Protein AF-A0A2N6NST8-F1 (afdb_monomer_lite)

Secondary structure (DSSP, 8-state):
-TTTT---HHHHHHHHHHHHHHHHGGG--HHHHHHHHHHHHHHHHHHHHTTS----------HHHHHHHHHHHHS--HHHHHHHH-SBTTB--TTHHHHHHHHHHHHH-----------S---

Radius of gyration: 25.87 Å; chains: 1; bounding box: 76×45×58 Å

Structure (mmCIF, N/CA/C/O backbone):
data_AF-A0A2N6NST8-F1
#
_entry.id   AF-A0A2N6NST8-F1
#
loop_
_atom_site.group_PDB
_atom_site.id
_atom_site.type_symbol
_atom_site.label_atom_id
_atom_site.label_alt_id
_atom_site.label_comp_id
_atom_site.label_asym_id
_atom_site.label_entity_id
_atom_site.label_seq_id
_atom_site.pdbx_PDB_ins_code
_atom_site.Cartn_x
_atom_site.Cartn_y
_atom_site.Cartn_z
_atom_site.oc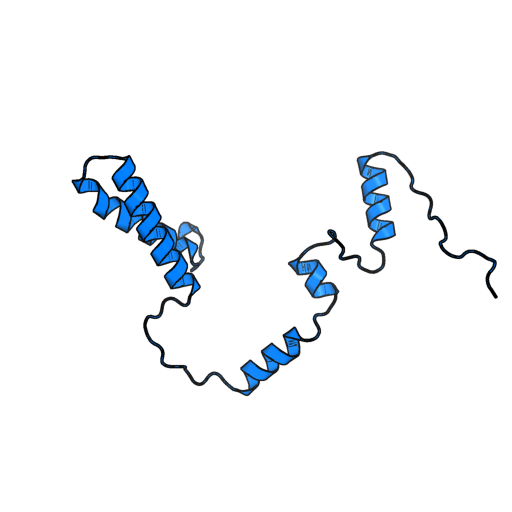cupancy
_atom_site.B_iso_or_equiv
_atom_site.auth_seq_id
_atom_site.auth_comp_id
_atom_site.auth_asym_id
_atom_site.auth_atom_id
_atom_site.pdbx_PDB_model_num
ATOM 1 N N . MET A 1 1 ? 3.126 -16.577 -2.761 1.00 69.44 1 MET A N 1
ATOM 2 C CA . MET A 1 1 ? 4.037 -17.033 -1.678 1.00 69.44 1 MET A CA 1
ATOM 3 C C . MET A 1 1 ? 3.450 -18.276 -1.032 1.00 69.44 1 MET A C 1
ATOM 5 O O . MET A 1 1 ? 2.333 -18.192 -0.542 1.00 69.44 1 MET A O 1
ATOM 9 N N . ASN A 1 2 ? 4.182 -19.394 -1.011 1.00 81.88 2 ASN A N 1
ATOM 10 C CA . ASN A 1 2 ? 3.624 -20.693 -0.600 1.00 81.88 2 ASN A CA 1
ATOM 11 C C . ASN A 1 2 ? 3.152 -20.722 0.862 1.00 81.88 2 ASN A C 1
ATOM 13 O O . ASN A 1 2 ? 2.154 -21.357 1.148 1.00 81.88 2 ASN A O 1
ATOM 17 N N . LEU A 1 3 ? 3.788 -19.969 1.771 1.00 85.69 3 LEU A N 1
ATOM 18 C CA . LEU A 1 3 ? 3.350 -19.900 3.175 1.00 85.69 3 LEU A CA 1
ATOM 19 C C . LEU A 1 3 ? 2.040 -19.128 3.391 1.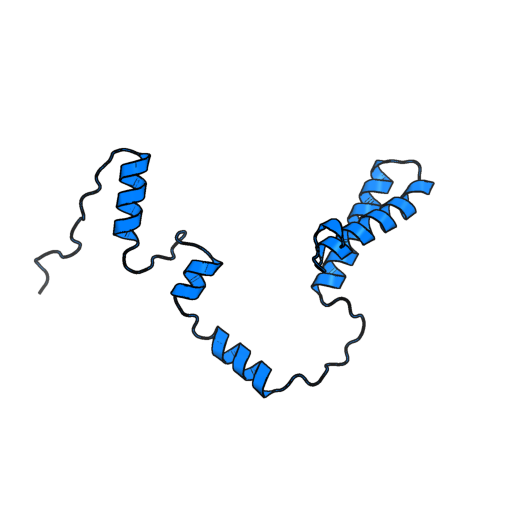00 85.69 3 LEU A C 1
ATOM 21 O O . LEU A 1 3 ? 1.381 -19.312 4.406 1.00 85.69 3 LEU A O 1
ATOM 25 N N . ARG A 1 4 ? 1.699 -18.210 2.483 1.00 86.31 4 ARG A N 1
ATOM 26 C CA . ARG A 1 4 ? 0.477 -17.395 2.574 1.00 86.31 4 ARG A CA 1
ATOM 27 C C . ARG A 1 4 ? -0.615 -17.863 1.624 1.00 86.31 4 ARG A C 1
ATOM 29 O O . ARG A 1 4 ? -1.691 -17.284 1.664 1.00 86.31 4 ARG A O 1
ATOM 36 N N . GLU A 1 5 ? -0.291 -18.795 0.725 1.00 85.31 5 GLU A N 1
ATOM 37 C CA . GLU A 1 5 ? -1.145 -19.247 -0.383 1.00 85.31 5 GLU A CA 1
ATOM 38 C C . GLU A 1 5 ? -1.765 -18.094 -1.198 1.00 85.31 5 GLU A C 1
ATOM 40 O O . GLU A 1 5 ? -2.802 -18.232 -1.835 1.00 85.31 5 GLU A O 1
ATOM 45 N N . LYS A 1 6 ? -1.107 -16.927 -1.191 1.00 85.81 6 LYS A N 1
ATOM 46 C CA . LYS A 1 6 ? -1.547 -15.704 -1.870 1.00 85.81 6 LYS A CA 1
ATOM 47 C C . LYS A 1 6 ? -0.432 -15.147 -2.744 1.00 85.81 6 LYS A C 1
ATOM 49 O O . LYS A 1 6 ? 0.741 -15.144 -2.334 1.00 85.81 6 LYS A O 1
ATOM 54 N N . ASP A 1 7 ? -0.790 -14.681 -3.937 1.00 82.69 7 ASP A N 1
ATOM 55 C CA . ASP A 1 7 ? 0.095 -13.907 -4.815 1.00 82.69 7 ASP A CA 1
ATOM 56 C C . ASP A 1 7 ? -0.211 -12.410 -4.683 1.00 82.69 7 ASP A C 1
ATOM 58 O O . ASP A 1 7 ? -0.871 -11.805 -5.521 1.00 82.69 7 ASP A O 1
ATOM 62 N N . ASP A 1 8 ? 0.263 -11.826 -3.581 1.00 86.19 8 ASP A N 1
ATOM 63 C CA . ASP A 1 8 ? 0.043 -10.417 -3.251 1.00 86.19 8 ASP A CA 1
ATOM 64 C C . ASP A 1 8 ? 1.320 -9.586 -3.447 1.00 86.19 8 ASP A C 1
ATOM 66 O O . ASP A 1 8 ? 2.440 -10.106 -3.432 1.00 86.19 8 ASP A O 1
ATOM 70 N N . ALA A 1 9 ? 1.175 -8.258 -3.469 1.00 89.12 9 ALA A N 1
ATOM 71 C CA . ALA A 1 9 ? 2.296 -7.312 -3.429 1.00 89.12 9 ALA A CA 1
ATOM 72 C C . ALA A 1 9 ? 3.273 -7.571 -2.262 1.00 89.12 9 ALA A C 1
ATOM 74 O O . ALA A 1 9 ? 4.474 -7.350 -2.391 1.00 89.12 9 ALA A O 1
ATOM 75 N N . PHE A 1 10 ? 2.791 -8.119 -1.143 1.00 89.50 10 PHE A N 1
ATOM 76 C CA . PHE A 1 10 ? 3.640 -8.527 -0.020 1.00 89.50 10 PHE A CA 1
ATOM 77 C C . PHE A 1 10 ? 4.607 -9.664 -0.360 1.00 89.50 10 PHE A C 1
ATOM 79 O O . PHE A 1 10 ? 5.721 -9.684 0.155 1.00 89.50 10 PHE A O 1
ATOM 86 N N . ALA A 1 11 ? 4.203 -10.610 -1.211 1.00 90.31 11 ALA A N 1
ATOM 87 C CA . ALA A 1 11 ? 5.088 -11.683 -1.650 1.00 90.31 11 ALA A CA 1
ATOM 88 C C . ALA A 1 11 ? 6.254 -11.112 -2.470 1.00 90.31 11 ALA A C 1
ATOM 90 O O . ALA A 1 11 ? 7.409 -11.462 -2.228 1.00 90.31 11 ALA A O 1
ATOM 91 N N . ALA A 1 12 ? 5.949 -10.178 -3.377 1.00 90.19 12 ALA A N 1
ATOM 92 C CA . ALA A 1 12 ? 6.950 -9.459 -4.159 1.00 90.19 12 ALA A CA 1
ATOM 93 C C . ALA A 1 12 ? 7.851 -8.584 -3.274 1.00 90.19 12 ALA A C 1
ATOM 95 O O . ALA A 1 12 ? 9.066 -8.585 -3.454 1.00 90.19 12 ALA A O 1
ATOM 96 N N . ALA A 1 13 ? 7.286 -7.906 -2.272 1.00 93.62 13 ALA A N 1
ATOM 97 C CA . ALA A 1 13 ? 8.052 -7.083 -1.342 1.00 93.62 13 ALA A CA 1
ATOM 98 C C . ALA A 1 13 ? 9.039 -7.906 -0.503 1.00 93.62 13 ALA A C 1
ATOM 100 O O . ALA A 1 13 ? 10.192 -7.513 -0.348 1.00 93.62 13 ALA A O 1
ATOM 101 N N . LEU A 1 14 ? 8.619 -9.071 0.002 1.00 92.44 14 LEU A N 1
A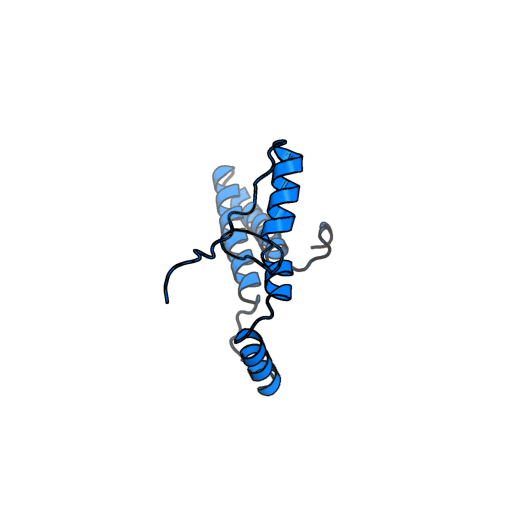TOM 102 C CA . LEU A 1 14 ? 9.493 -9.971 0.759 1.00 92.44 14 LEU A CA 1
ATOM 103 C C . LEU A 1 14 ? 10.582 -10.595 -0.125 1.00 92.44 14 LEU A C 1
ATOM 105 O O . LEU A 1 14 ? 11.734 -10.686 0.300 1.00 92.44 14 LEU A O 1
ATOM 109 N N . GLY A 1 15 ? 10.249 -10.972 -1.363 1.00 91.88 15 GLY A N 1
ATOM 110 C CA . GLY A 1 15 ? 11.236 -11.437 -2.341 1.00 91.88 15 GLY A CA 1
ATOM 111 C C . GLY A 1 15 ? 12.259 -10.353 -2.694 1.00 91.88 15 GLY A C 1
ATOM 112 O O . GLY A 1 15 ? 13.464 -10.602 -2.675 1.00 91.88 15 GLY A O 1
ATOM 113 N N . GLY A 1 16 ? 11.790 -9.125 -2.931 1.00 93.44 16 GLY A N 1
ATOM 114 C CA . GLY A 1 16 ? 12.639 -7.958 -3.164 1.00 93.44 16 GLY A CA 1
ATOM 115 C C . GLY A 1 16 ? 13.507 -7.611 -1.955 1.00 93.44 16 GLY A C 1
ATOM 116 O O . GLY A 1 16 ? 14.678 -7.284 -2.122 1.00 93.44 16 GLY A O 1
ATOM 117 N N . PHE A 1 17 ? 12.978 -7.755 -0.738 1.00 95.19 17 PHE A N 1
ATOM 118 C CA . PHE A 1 17 ? 13.746 -7.556 0.488 1.00 95.19 17 PHE A CA 1
ATOM 119 C C . PHE A 1 17 ? 14.898 -8.551 0.603 1.00 95.19 17 PHE A C 1
ATOM 121 O O . PHE A 1 17 ? 16.029 -8.145 0.861 1.00 95.19 17 PHE A O 1
ATOM 128 N N . ALA A 1 18 ? 14.638 -9.836 0.356 1.00 94.31 18 ALA A N 1
ATOM 129 C CA . ALA A 1 18 ? 15.680 -10.856 0.356 1.00 94.31 18 ALA A CA 1
ATOM 130 C C . ALA A 1 18 ? 16.749 -10.573 -0.715 1.00 94.31 18 ALA A C 1
ATOM 132 O O . ALA A 1 18 ? 17.942 -10.617 -0.418 1.00 94.31 18 ALA A O 1
ATOM 133 N N . ALA A 1 19 ? 16.337 -10.203 -1.931 1.00 93.88 19 ALA A N 1
ATOM 134 C CA . ALA A 1 19 ? 17.260 -9.837 -3.004 1.00 93.88 19 ALA A CA 1
ATOM 135 C C . ALA A 1 19 ? 18.117 -8.605 -2.646 1.00 93.88 19 ALA A C 1
ATOM 137 O O . ALA A 1 19 ? 19.338 -8.630 -2.804 1.00 93.88 19 ALA A O 1
ATOM 138 N N . GLY A 1 20 ? 17.506 -7.547 -2.107 1.00 93.00 20 GLY A N 1
ATOM 139 C CA . GLY A 1 20 ? 18.212 -6.339 -1.674 1.00 93.00 20 GLY A CA 1
ATOM 140 C C . GLY A 1 20 ? 19.145 -6.575 -0.486 1.00 93.00 20 GLY A C 1
ATOM 141 O O . GLY A 1 20 ? 20.238 -6.012 -0.438 1.00 93.00 20 GLY A O 1
ATOM 142 N N . ALA A 1 21 ? 18.766 -7.459 0.439 1.00 92.69 21 ALA A N 1
ATOM 143 C CA . ALA A 1 21 ? 19.625 -7.857 1.545 1.00 92.69 21 ALA A CA 1
ATOM 144 C C . ALA A 1 21 ? 20.881 -8.583 1.038 1.00 92.69 21 ALA A C 1
ATOM 146 O O . ALA A 1 21 ? 21.986 -8.261 1.474 1.00 92.69 21 ALA A O 1
ATOM 147 N N . VAL A 1 22 ? 20.734 -9.495 0.066 1.00 94.69 22 VAL A N 1
ATOM 148 C CA . VAL A 1 22 ? 21.870 -10.186 -0.573 1.00 94.69 22 VAL A CA 1
ATOM 149 C C . VAL A 1 22 ? 22.812 -9.192 -1.255 1.00 94.69 22 VAL A C 1
ATOM 151 O O . VAL A 1 22 ? 24.027 -9.296 -1.087 1.00 94.69 22 VAL A O 1
ATOM 154 N N . LEU A 1 23 ? 22.276 -8.179 -1.943 1.00 92.62 23 LEU A N 1
ATOM 155 C CA . LEU A 1 23 ? 23.081 -7.107 -2.545 1.00 92.62 23 LEU A CA 1
ATOM 156 C C . LEU A 1 23 ? 23.858 -6.276 -1.507 1.00 92.62 23 LEU A C 1
ATOM 158 O O . LEU A 1 23 ? 24.927 -5.756 -1.819 1.00 92.62 23 LEU A O 1
ATOM 162 N N . GLY A 1 24 ? 23.354 -6.164 -0.275 1.00 89.44 24 GLY A N 1
ATOM 163 C CA . GLY A 1 24 ? 24.010 -5.431 0.812 1.00 89.44 24 GLY A CA 1
ATOM 164 C C . GLY A 1 24 ? 25.048 -6.225 1.610 1.00 89.44 24 GLY A C 1
ATOM 165 O O . GLY A 1 24 ? 25.858 -5.620 2.318 1.00 89.44 24 GLY A O 1
ATOM 166 N N . LEU A 1 25 ? 25.069 -7.559 1.503 1.00 93.38 25 LEU A N 1
ATOM 167 C CA . LEU A 1 25 ? 26.045 -8.423 2.186 1.00 93.38 25 LEU A CA 1
ATOM 168 C C . LEU A 1 25 ? 27.520 -8.025 1.969 1.00 93.38 25 LEU A C 1
ATOM 170 O O . LEU A 1 25 ? 28.255 -7.980 2.962 1.00 93.38 25 LEU A O 1
ATOM 174 N N . PRO A 1 26 ? 27.993 -7.686 0.748 1.00 93.00 26 PRO A N 1
ATOM 175 C CA . PRO A 1 26 ? 29.391 -7.297 0.541 1.00 93.00 26 PRO A CA 1
ATOM 176 C C . PRO A 1 26 ? 29.811 -6.047 1.326 1.00 93.00 26 PRO A C 1
ATOM 178 O O . PRO A 1 26 ? 30.992 -5.890 1.630 1.00 93.00 26 PRO A O 1
ATOM 181 N N . SER A 1 27 ? 28.874 -5.181 1.727 1.00 90.38 27 SER A N 1
ATOM 182 C CA . SER A 1 27 ? 29.181 -4.005 2.549 1.00 90.38 27 SER A CA 1
ATOM 183 C C . SER A 1 27 ? 29.540 -4.345 4.001 1.00 90.38 27 SER A C 1
ATOM 185 O O . SER A 1 27 ? 30.013 -3.459 4.712 1.0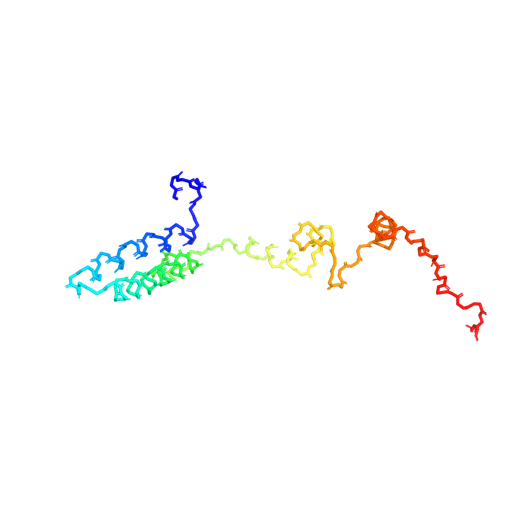0 90.38 27 SER A O 1
ATOM 187 N N . LYS A 1 28 ? 29.305 -5.588 4.465 1.00 92.19 28 LYS A N 1
ATOM 188 C CA . LYS A 1 28 ? 29.580 -6.079 5.838 1.00 92.19 28 LYS A CA 1
ATOM 189 C C . LYS A 1 28 ? 29.017 -5.193 6.962 1.00 92.19 28 LYS A C 1
ATOM 191 O O . LYS A 1 28 ? 29.469 -5.246 8.102 1.00 92.19 28 LYS A O 1
ATOM 196 N N . ARG A 1 29 ? 28.027 -4.358 6.646 1.00 92.38 29 ARG A N 1
ATOM 197 C CA . ARG A 1 29 ? 27.384 -3.416 7.563 1.00 92.38 29 ARG A CA 1
ATOM 198 C C . ARG A 1 29 ? 25.904 -3.745 7.615 1.00 92.38 29 ARG A C 1
ATOM 200 O O . ARG A 1 29 ? 25.190 -3.505 6.646 1.00 92.38 29 ARG A O 1
ATOM 207 N N . MET A 1 30 ? 25.442 -4.242 8.759 1.00 92.06 30 MET A N 1
ATOM 208 C CA . MET A 1 30 ? 24.032 -4.600 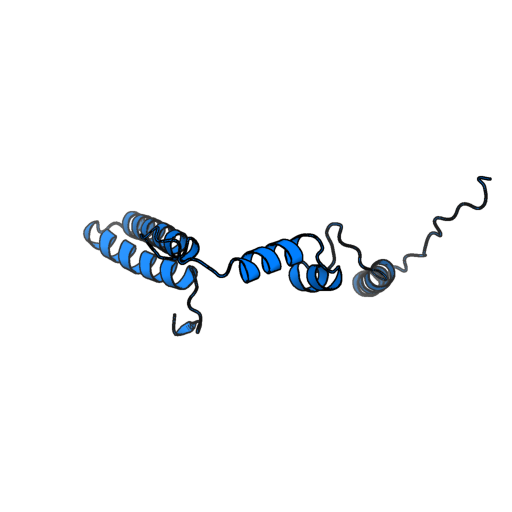8.959 1.00 92.06 30 MET A CA 1
ATOM 209 C C . MET A 1 30 ? 23.054 -3.466 8.606 1.00 92.06 30 MET A C 1
ATOM 211 O O . MET A 1 30 ? 22.069 -3.751 7.928 1.00 92.06 30 MET A O 1
ATOM 215 N N . PRO A 1 31 ? 23.317 -2.183 8.938 1.00 93.94 31 PRO A N 1
ATOM 216 C CA . PRO A 1 31 ? 22.421 -1.097 8.534 1.00 93.94 31 PRO A CA 1
ATOM 217 C C . PRO A 1 31 ? 22.272 -0.967 7.013 1.00 93.94 31 PRO A C 1
ATOM 219 O O . PRO A 1 31 ? 21.184 -0.685 6.522 1.00 93.94 31 PRO A O 1
ATOM 222 N N . VAL A 1 32 ? 23.348 -1.215 6.259 1.00 92.75 32 VAL A N 1
ATOM 223 C CA . VAL A 1 32 ? 23.347 -1.133 4.790 1.00 92.75 32 VAL A CA 1
ATOM 224 C C . VAL A 1 32 ? 22.546 -2.285 4.186 1.00 92.75 32 VAL A C 1
ATOM 226 O O . VAL A 1 32 ? 21.764 -2.067 3.267 1.00 92.75 32 VAL A O 1
ATOM 229 N N . VAL A 1 33 ? 22.674 -3.489 4.750 1.00 94.06 33 VAL A N 1
ATOM 230 C CA . VAL A 1 33 ? 21.881 -4.667 4.359 1.00 94.06 33 VAL A CA 1
ATOM 231 C C . VAL A 1 33 ? 20.387 -4.407 4.549 1.00 94.06 33 VAL A C 1
ATOM 233 O O . VAL A 1 33 ? 19.603 -4.629 3.629 1.00 94.06 33 VAL A O 1
ATOM 236 N N . PHE A 1 34 ? 19.987 -3.893 5.717 1.00 94.94 34 PHE A N 1
ATOM 237 C CA . PHE A 1 34 ? 18.585 -3.571 5.994 1.00 94.94 34 PHE A CA 1
ATOM 238 C C . PHE A 1 34 ? 18.055 -2.444 5.108 1.00 94.94 34 PHE A C 1
ATOM 240 O O . PHE A 1 34 ? 16.925 -2.536 4.633 1.00 94.94 34 PHE A O 1
ATOM 247 N N . ALA A 1 35 ? 18.857 -1.408 4.856 1.00 94.50 35 ALA A N 1
ATOM 248 C CA . ALA A 1 35 ? 18.463 -0.300 3.992 1.00 94.50 35 ALA A CA 1
ATOM 249 C C . ALA A 1 35 ? 18.261 -0.755 2.540 1.00 94.50 35 ALA A C 1
ATOM 251 O O . ALA A 1 35 ? 17.226 -0.459 1.947 1.00 94.50 35 ALA A O 1
ATOM 252 N N . LEU A 1 36 ? 19.206 -1.519 1.982 1.00 93.88 36 LEU A N 1
ATOM 253 C CA . LEU A 1 36 ? 19.107 -2.043 0.618 1.00 93.88 36 LEU A CA 1
ATOM 254 C C . LEU A 1 36 ? 17.982 -3.072 0.482 1.00 93.88 36 LEU A C 1
ATOM 256 O O . LEU A 1 36 ? 17.228 -3.018 -0.488 1.00 93.88 36 LEU A O 1
ATOM 260 N N . GLY A 1 37 ? 17.806 -3.951 1.472 1.00 94.56 37 GLY A N 1
ATOM 261 C CA . GLY A 1 37 ? 16.656 -4.852 1.545 1.00 94.56 37 GLY A CA 1
ATOM 262 C C . GLY A 1 37 ? 15.334 -4.086 1.571 1.00 94.56 37 GLY A C 1
ATOM 263 O O . GLY A 1 37 ? 14.467 -4.317 0.733 1.00 94.56 37 GLY A O 1
ATOM 264 N N . GLY A 1 38 ? 15.174 -3.131 2.489 1.00 96.12 38 GLY A N 1
ATOM 265 C CA . GLY A 1 38 ? 13.954 -2.326 2.596 1.00 96.12 38 GLY A CA 1
ATOM 266 C C . GLY A 1 38 ? 13.658 -1.531 1.322 1.00 96.12 38 GLY A C 1
ATOM 267 O O . GLY A 1 38 ? 12.519 -1.503 0.854 1.00 96.12 38 GLY A O 1
ATOM 268 N N . PHE A 1 39 ? 14.689 -0.946 0.712 1.00 95.31 39 PHE A N 1
ATOM 269 C CA . PHE A 1 39 ? 14.558 -0.194 -0.531 1.00 95.31 39 PHE A CA 1
ATOM 270 C C . PHE A 1 39 ? 14.098 -1.088 -1.687 1.00 95.31 39 PHE A C 1
ATOM 272 O O . PHE A 1 39 ? 13.043 -0.845 -2.267 1.00 95.31 39 PHE A O 1
ATOM 279 N N . VAL A 1 40 ? 14.825 -2.168 -1.983 1.00 95.75 40 VAL A N 1
ATOM 280 C CA . VAL A 1 40 ? 14.478 -3.072 -3.093 1.00 95.75 40 VAL A CA 1
ATOM 281 C C . VAL A 1 40 ? 13.131 -3.759 -2.845 1.00 95.75 40 VAL A C 1
ATOM 283 O O . VAL A 1 40 ? 12.330 -3.895 -3.769 1.00 95.75 40 VAL A O 1
ATOM 286 N N . GLY A 1 41 ? 12.837 -4.131 -1.598 1.00 95.75 41 GLY A N 1
ATOM 287 C CA . GLY A 1 41 ? 11.545 -4.686 -1.202 1.00 95.75 41 GLY A CA 1
ATOM 288 C C . GLY A 1 41 ? 10.383 -3.721 -1.429 1.00 95.75 41 GLY A C 1
ATOM 289 O O . GLY A 1 41 ? 9.368 -4.113 -2.000 1.00 95.75 41 GLY A O 1
ATOM 290 N N . SER A 1 42 ? 10.524 -2.447 -1.051 1.00 95.44 42 SER A N 1
ATOM 291 C CA . SER A 1 42 ? 9.472 -1.444 -1.279 1.00 95.44 42 SER A CA 1
ATOM 292 C C . SER A 1 42 ? 9.234 -1.173 -2.765 1.00 95.44 42 SER A C 1
ATOM 294 O O . SER A 1 42 ? 8.081 -1.152 -3.195 1.00 95.44 42 SER A O 1
ATOM 296 N N . VAL A 1 43 ? 10.299 -1.066 -3.568 1.00 95.31 43 VAL A N 1
ATOM 297 C CA . VAL A 1 43 ? 10.200 -0.897 -5.028 1.00 95.31 43 VAL A CA 1
ATOM 298 C C . VAL A 1 43 ? 9.503 -2.096 -5.677 1.00 95.31 43 VAL A C 1
ATOM 300 O O . VAL A 1 43 ? 8.587 -1.907 -6.470 1.00 95.31 43 VAL A O 1
ATOM 303 N N . GLN A 1 44 ? 9.876 -3.328 -5.318 1.00 93.56 44 GLN A N 1
ATOM 304 C CA . GLN A 1 44 ? 9.236 -4.540 -5.850 1.00 93.56 44 GLN A CA 1
ATOM 305 C C . GLN A 1 44 ? 7.773 -4.680 -5.406 1.00 93.56 44 GLN A C 1
ATOM 307 O O . GLN A 1 44 ? 6.912 -5.055 -6.205 1.00 93.56 44 GLN A O 1
ATOM 312 N N . GLY A 1 45 ? 7.468 -4.337 -4.152 1.00 93.00 45 GLY A N 1
ATOM 313 C CA . GLY A 1 45 ? 6.098 -4.305 -3.644 1.00 93.00 45 GLY A CA 1
ATOM 314 C C . GLY A 1 45 ? 5.226 -3.305 -4.403 1.00 93.00 45 GLY A C 1
ATOM 315 O O . GLY A 1 45 ? 4.136 -3.659 -4.851 1.00 93.00 45 GLY A O 1
ATOM 316 N N . LEU A 1 46 ? 5.730 -2.085 -4.611 1.00 93.44 46 LEU A N 1
ATOM 317 C CA . LEU A 1 46 ? 5.060 -1.051 -5.404 1.00 93.44 46 LEU A CA 1
ATOM 318 C C . LEU A 1 46 ? 4.890 -1.475 -6.863 1.00 93.44 46 LEU A C 1
ATOM 320 O O . LEU A 1 46 ? 3.814 -1.298 -7.424 1.00 93.44 46 LEU A O 1
ATOM 324 N N . PHE A 1 47 ? 5.912 -2.084 -7.465 1.00 92.19 47 PHE A N 1
ATOM 325 C CA . PHE A 1 47 ? 5.853 -2.559 -8.843 1.00 92.19 47 PHE A CA 1
ATOM 326 C C . PHE A 1 47 ? 4.762 -3.619 -9.040 1.00 92.19 47 PHE A C 1
ATOM 328 O O . PHE A 1 47 ? 3.968 -3.523 -9.975 1.00 92.19 47 PHE A O 1
ATOM 335 N N . LYS A 1 48 ? 4.658 -4.599 -8.134 1.00 90.56 48 LYS A N 1
ATOM 336 C CA . LYS A 1 48 ? 3.588 -5.608 -8.184 1.00 90.56 48 LYS A CA 1
ATOM 337 C C . LYS A 1 48 ? 2.215 -4.994 -7.899 1.00 90.56 48 LYS A C 1
ATOM 339 O O . LYS A 1 48 ? 1.252 -5.371 -8.558 1.00 90.56 48 LYS A O 1
ATOM 344 N N . LEU A 1 49 ? 2.123 -4.032 -6.976 1.00 89.31 49 LEU A N 1
ATOM 345 C CA . LEU A 1 49 ? 0.882 -3.298 -6.701 1.00 89.31 49 LEU A CA 1
ATOM 346 C C . LEU A 1 49 ? 0.414 -2.479 -7.914 1.00 89.31 49 LEU A C 1
ATOM 348 O O . LEU A 1 49 ? -0.782 -2.404 -8.172 1.00 89.31 49 LEU A O 1
ATOM 352 N N . ALA A 1 50 ? 1.346 -1.937 -8.698 1.00 87.94 50 ALA A N 1
ATOM 353 C CA . ALA A 1 50 ? 1.067 -1.247 -9.955 1.00 87.94 50 ALA A CA 1
ATOM 354 C C . ALA A 1 50 ? 0.727 -2.194 -11.127 1.00 87.94 50 ALA A C 1
ATOM 356 O O . ALA A 1 50 ? 0.497 -1.729 -12.239 1.00 87.94 50 ALA A O 1
ATOM 357 N N . GLY A 1 51 ? 0.689 -3.513 -10.902 1.00 82.94 51 GLY A N 1
ATOM 358 C CA . GLY A 1 51 ? 0.319 -4.512 -11.911 1.00 82.94 51 GLY A CA 1
ATOM 359 C C . GLY A 1 51 ? 1.476 -5.376 -12.417 1.00 82.94 51 GLY A C 1
ATOM 360 O O . GLY A 1 51 ? 1.251 -6.268 -13.231 1.00 82.94 51 GLY A O 1
ATOM 361 N N . GLY A 1 52 ? 2.706 -5.163 -11.935 1.00 83.44 52 GLY A N 1
ATOM 362 C CA . GLY A 1 52 ? 3.848 -6.050 -12.186 1.00 83.44 52 GLY A CA 1
ATOM 363 C C . GLY A 1 52 ? 4.275 -6.154 -13.653 1.00 83.44 52 GLY A C 1
ATOM 364 O O . GLY A 1 52 ? 4.931 -7.126 -14.030 1.00 83.44 52 GLY A O 1
ATOM 365 N N . ARG A 1 53 ? 3.896 -5.182 -14.487 1.00 82.00 53 ARG A N 1
ATOM 366 C CA . ARG A 1 53 ? 4.214 -5.128 -15.917 1.00 82.00 53 ARG A CA 1
ATOM 367 C C . ARG A 1 53 ? 4.945 -3.826 -16.226 1.00 82.00 53 ARG A C 1
ATOM 369 O O . ARG A 1 53 ? 4.535 -2.762 -15.782 1.00 82.00 53 ARG A O 1
ATOM 376 N N . LEU A 1 54 ? 6.029 -3.932 -16.993 1.00 81.94 54 LEU A N 1
ATOM 377 C CA . LEU A 1 54 ? 6.755 -2.779 -17.551 1.00 81.94 54 LEU A CA 1
ATOM 378 C C . LEU A 1 54 ? 6.177 -2.319 -18.893 1.00 81.94 54 LEU A C 1
ATOM 380 O O . LEU A 1 54 ? 6.610 -1.314 -19.447 1.00 81.94 54 LEU A O 1
ATOM 384 N N . ASP A 1 55 ? 5.229 -3.083 -19.423 1.00 80.69 55 ASP A N 1
ATOM 385 C CA . ASP A 1 55 ? 4.650 -2.864 -20.734 1.00 80.69 55 ASP A CA 1
ATOM 386 C C . ASP A 1 55 ? 3.337 -2.076 -20.636 1.00 80.69 55 ASP A C 1
ATOM 388 O O . ASP A 1 55 ? 2.553 -2.281 -19.707 1.00 80.69 55 ASP A O 1
ATOM 392 N N . SER A 1 56 ? 3.109 -1.199 -21.611 1.00 66.62 56 SER A N 1
ATOM 393 C CA . SER A 1 56 ? 1.979 -0.269 -21.691 1.00 66.62 56 SER A CA 1
ATOM 394 C C . SER A 1 56 ? 0.909 -0.720 -22.687 1.00 66.62 56 SER A C 1
ATOM 396 O O . SER A 1 56 ? -0.064 0.003 -22.904 1.00 66.62 56 SER A O 1
ATOM 398 N N . PHE A 1 57 ? 1.052 -1.894 -23.321 1.00 66.44 57 PHE A N 1
ATOM 399 C CA . PHE A 1 57 ? -0.023 -2.405 -24.170 1.00 66.44 57 PHE A CA 1
ATOM 400 C C . PHE A 1 57 ? -1.293 -2.568 -23.340 1.00 66.44 57 PHE A C 1
ATOM 402 O O . PHE A 1 57 ? -1.449 -3.505 -22.552 1.00 66.44 57 PHE A O 1
ATOM 409 N N . LYS A 1 58 ? -2.203 -1.616 -23.539 1.00 61.16 58 LYS A N 1
ATOM 410 C CA . LYS A 1 58 ? -3.577 -1.689 -23.094 1.00 61.16 58 LYS A CA 1
ATOM 411 C C . LYS A 1 58 ? -4.177 -2.859 -23.856 1.00 61.16 58 LYS A C 1
ATOM 413 O O . LYS A 1 58 ? -4.486 -2.729 -25.037 1.00 61.16 58 LYS A O 1
ATOM 418 N N . ALA A 1 59 ? -4.281 -4.010 -23.198 1.00 66.31 59 ALA A N 1
ATOM 419 C CA . ALA A 1 59 ? -5.238 -5.003 -23.644 1.00 66.31 59 ALA A CA 1
ATOM 420 C C . ALA A 1 59 ? -6.571 -4.255 -23.751 1.00 66.31 59 ALA A C 1
ATOM 422 O O . ALA A 1 59 ? -6.935 -3.520 -22.828 1.00 66.31 59 ALA A O 1
ATOM 423 N N . GLU A 1 60 ? -7.219 -4.313 -24.911 1.00 63.56 60 GLU A N 1
ATOM 424 C CA . GLU A 1 60 ? -8.559 -3.761 -25.062 1.00 63.56 60 GLU A CA 1
ATOM 425 C C . GLU A 1 60 ? -9.487 -4.581 -24.165 1.00 63.56 60 GLU A C 1
ATOM 427 O O . GLU A 1 60 ? -10.056 -5.587 -24.577 1.00 63.56 60 GLU A O 1
ATOM 432 N N . ASP A 1 61 ? -9.564 -4.191 -22.893 1.00 63.75 61 ASP A N 1
ATOM 433 C CA . ASP A 1 61 ? -10.552 -4.713 -21.969 1.00 63.75 61 ASP A CA 1
ATOM 434 C C . ASP A 1 61 ? -11.932 -4.395 -22.536 1.00 63.75 61 ASP A C 1
ATOM 436 O O . ASP A 1 61 ? -12.159 -3.300 -23.068 1.00 63.75 61 ASP A O 1
ATOM 440 N N . ASP A 1 62 ? -12.853 -5.345 -22.393 1.00 79.19 62 ASP A N 1
ATOM 441 C CA . ASP A 1 62 ? -14.223 -5.199 -22.861 1.00 79.19 62 ASP A CA 1
ATOM 442 C C . ASP A 1 62 ? -14.814 -3.868 -22.361 1.00 79.19 62 ASP A C 1
ATOM 444 O O . ASP A 1 62 ? -14.964 -3.612 -21.157 1.00 79.19 62 ASP A O 1
ATOM 448 N N . GLU A 1 63 ? -15.139 -2.988 -23.312 1.00 77.44 63 GLU A N 1
ATOM 449 C CA . GLU A 1 63 ? -15.758 -1.692 -23.052 1.00 77.44 63 GLU A CA 1
ATOM 450 C C . GLU A 1 63 ? -17.007 -1.821 -22.178 1.00 77.44 63 GLU A C 1
ATOM 452 O O . GLU A 1 63 ? -17.312 -0.914 -21.392 1.00 77.44 63 GLU A O 1
ATOM 457 N N . PHE A 1 64 ? -17.730 -2.933 -22.325 1.00 82.94 64 PHE A N 1
ATOM 458 C CA . PHE A 1 64 ? -18.911 -3.233 -21.543 1.00 82.94 64 PHE A CA 1
ATOM 459 C C . PHE A 1 64 ? -18.558 -3.466 -20.072 1.00 82.94 64 PHE A C 1
ATOM 461 O O . PHE A 1 64 ? -19.113 -2.783 -19.210 1.00 82.94 64 PHE A O 1
ATOM 468 N N . ALA A 1 65 ? -17.578 -4.324 -19.778 1.00 82.12 65 ALA A N 1
ATOM 469 C CA . ALA A 1 65 ? -17.121 -4.600 -18.414 1.00 82.12 65 ALA A CA 1
ATOM 470 C C . ALA A 1 65 ? -16.594 -3.334 -17.710 1.00 82.12 65 ALA A C 1
ATOM 472 O O . ALA A 1 65 ? -16.904 -3.075 -16.539 1.00 82.12 65 ALA A O 1
ATOM 473 N N . ARG A 1 66 ? -15.872 -2.472 -18.444 1.00 81.62 66 ARG A N 1
ATOM 474 C CA . ARG A 1 66 ? -15.426 -1.162 -17.936 1.00 81.62 66 ARG A CA 1
ATOM 475 C C . ARG A 1 66 ? -16.612 -0.281 -17.545 1.00 81.62 66 ARG A C 1
ATOM 477 O O . ARG A 1 66 ? -16.636 0.296 -16.456 1.00 81.62 66 ARG A O 1
ATOM 484 N N . LYS A 1 67 ? -17.603 -0.165 -18.434 1.00 83.88 67 LYS A N 1
ATOM 485 C CA . LYS A 1 67 ? -18.807 0.648 -18.205 1.00 83.88 67 LYS A CA 1
ATOM 486 C C . LYS A 1 67 ? -19.674 0.072 -17.083 1.00 83.88 67 LYS A C 1
ATOM 488 O O . LYS A 1 67 ? -20.226 0.850 -16.308 1.00 83.88 67 LYS A O 1
ATOM 493 N N . GLU A 1 68 ? -19.769 -1.249 -16.952 1.00 82.44 68 GLU A N 1
ATOM 494 C CA . GLU A 1 68 ? -20.485 -1.904 -15.854 1.00 82.44 68 GLU A CA 1
ATOM 495 C C . GLU A 1 68 ? -19.831 -1.599 -14.501 1.00 82.44 68 GLU A C 1
ATOM 497 O O . GLU A 1 68 ? -20.522 -1.205 -13.561 1.00 82.44 68 GLU A O 1
ATOM 502 N N . THR A 1 69 ? -18.499 -1.670 -14.428 1.00 82.12 69 THR A N 1
ATOM 503 C CA . THR A 1 69 ? -17.742 -1.321 -13.216 1.00 82.12 69 THR A CA 1
ATOM 504 C C . THR A 1 69 ? -18.012 0.125 -12.793 1.00 82.12 69 THR A C 1
ATOM 506 O O . THR A 1 69 ? -18.363 0.379 -11.644 1.00 82.12 69 THR A O 1
ATOM 509 N N . ILE A 1 70 ? -17.947 1.077 -13.732 1.00 81.50 70 ILE A N 1
ATOM 510 C CA . ILE A 1 70 ? -18.223 2.501 -13.459 1.00 81.50 70 ILE A CA 1
ATOM 511 C C . ILE A 1 70 ? -19.664 2.712 -12.964 1.00 81.50 70 ILE A C 1
ATOM 513 O O . ILE A 1 70 ? -19.902 3.474 -12.022 1.00 81.50 70 ILE A O 1
ATOM 517 N N . ARG A 1 71 ? -20.639 2.025 -13.574 1.00 80.69 71 ARG A N 1
ATOM 518 C CA . ARG A 1 71 ? -22.048 2.101 -13.157 1.00 80.69 71 ARG A CA 1
ATOM 519 C C . ARG A 1 71 ? -22.245 1.561 -11.742 1.00 80.69 71 ARG A C 1
ATOM 521 O O . ARG A 1 71 ? -22.956 2.190 -10.961 1.00 80.69 71 ARG A O 1
ATOM 528 N N . ARG A 1 72 ? -21.581 0.453 -11.397 1.00 78.56 72 ARG A N 1
ATOM 529 C CA . ARG A 1 72 ? -21.647 -0.165 -10.064 1.00 78.56 72 ARG A CA 1
ATOM 530 C C . ARG A 1 72 ? -21.080 0.751 -8.970 1.00 78.56 72 ARG A C 1
ATOM 532 O O . ARG A 1 72 ? -21.630 0.793 -7.876 1.00 78.56 72 ARG A O 1
ATOM 539 N N . THR A 1 73 ? -20.059 1.551 -9.278 1.00 74.06 73 THR A N 1
ATOM 540 C CA . THR A 1 73 ? -19.428 2.476 -8.316 1.00 74.06 73 THR A CA 1
ATOM 541 C C . THR A 1 73 ? -20.271 3.719 -8.000 1.00 74.06 73 THR A C 1
ATOM 543 O O . THR A 1 73 ? -20.111 4.317 -6.941 1.00 74.06 73 THR A O 1
ATOM 546 N N . THR A 1 74 ? -21.186 4.128 -8.886 1.00 75.38 74 THR A N 1
ATOM 547 C CA . THR A 1 74 ? -21.922 5.401 -8.724 1.00 75.38 74 THR A CA 1
ATOM 548 C C . THR A 1 74 ? -22.937 5.362 -7.573 1.00 75.38 74 THR A C 1
ATOM 550 O O . THR A 1 74 ? -23.169 6.377 -6.918 1.00 75.38 74 THR A O 1
ATOM 553 N N . ARG A 1 75 ? -23.542 4.199 -7.297 1.00 78.19 75 ARG A N 1
ATOM 554 C CA . ARG A 1 75 ? -24.469 4.015 -6.172 1.00 78.19 75 ARG A CA 1
ATOM 555 C C . ARG A 1 75 ? -24.236 2.662 -5.514 1.00 78.19 75 ARG A C 1
ATOM 557 O O . ARG A 1 75 ? -24.746 1.645 -5.972 1.00 78.19 75 ARG A O 1
ATOM 564 N N . VAL A 1 76 ? -23.480 2.682 -4.424 1.00 80.62 76 VAL A N 1
ATOM 565 C CA . VAL A 1 76 ? -23.154 1.489 -3.640 1.00 80.62 76 VAL A CA 1
ATOM 566 C C . VAL A 1 76 ? -24.276 1.231 -2.623 1.00 80.62 76 VAL A C 1
ATOM 568 O O . VAL A 1 76 ? -24.710 2.174 -1.951 1.00 80.62 76 VAL A O 1
ATOM 571 N N . PRO A 1 77 ? -24.798 -0.004 -2.512 1.00 84.44 77 PRO A N 1
ATOM 572 C CA . PRO A 1 77 ? -25.796 -0.336 -1.504 1.00 84.44 77 PRO A CA 1
ATOM 573 C C . PRO A 1 77 ? -25.208 -0.200 -0.095 1.00 84.44 77 PRO A C 1
ATOM 575 O O . PRO A 1 77 ? -24.062 -0.567 0.156 1.00 84.44 77 PRO A O 1
ATOM 578 N N . VAL A 1 78 ? -26.017 0.303 0.844 1.00 79.25 78 VAL A N 1
ATOM 579 C CA . VAL A 1 78 ? -25.577 0.565 2.227 1.00 79.25 78 VAL A CA 1
ATOM 580 C C . VAL A 1 78 ? -25.064 -0.713 2.901 1.00 79.25 78 VAL A C 1
ATOM 582 O O . VAL A 1 78 ? -24.089 -0.660 3.639 1.00 79.25 78 VAL A O 1
ATOM 585 N N . GLU A 1 79 ? -25.659 -1.867 2.597 1.00 81.12 79 GLU A N 1
ATOM 586 C CA . GLU A 1 79 ? -25.240 -3.182 3.103 1.00 81.12 79 GLU A CA 1
ATOM 587 C C . GLU A 1 79 ? -23.802 -3.548 2.714 1.00 81.12 79 GLU A C 1
ATOM 589 O O . GLU A 1 79 ? -23.035 -4.002 3.564 1.00 81.12 79 GLU A O 1
ATOM 594 N N . GLN A 1 80 ? -23.404 -3.280 1.465 1.00 82.44 80 GLN A N 1
ATOM 595 C CA . GLN A 1 80 ? -22.033 -3.515 1.007 1.00 82.44 80 GLN A CA 1
ATOM 596 C C . GLN A 1 80 ? -21.056 -2.628 1.783 1.00 82.44 80 GLN A C 1
ATOM 598 O O . GLN A 1 80 ? -20.059 -3.121 2.311 1.00 82.44 80 GLN A O 1
ATOM 603 N N . THR A 1 81 ? -21.390 -1.348 1.958 1.00 81.81 81 THR A N 1
ATOM 604 C CA . THR A 1 81 ? -20.577 -0.413 2.744 1.00 81.81 81 THR A CA 1
ATOM 605 C C . THR A 1 81 ? -20.411 -0.875 4.196 1.00 81.81 81 THR A C 1
ATOM 607 O O . THR A 1 81 ? -19.320 -0.761 4.749 1.00 81.81 81 THR A O 1
ATOM 610 N N . ILE A 1 82 ? -21.459 -1.432 4.815 1.00 81.88 82 ILE A N 1
ATOM 611 C CA . ILE A 1 82 ? -21.379 -1.990 6.176 1.00 81.88 82 ILE A CA 1
ATOM 612 C C . ILE A 1 82 ? -20.437 -3.194 6.209 1.00 81.88 82 ILE A C 1
ATOM 614 O O . ILE A 1 82 ? -19.626 -3.298 7.125 1.00 81.88 82 ILE A O 1
ATOM 618 N N . SER A 1 83 ? -20.534 -4.090 5.225 1.00 83.00 83 SER A N 1
ATOM 619 C CA . SER A 1 83 ? -19.699 -5.293 5.180 1.00 83.00 83 SER A CA 1
ATOM 620 C C . SER A 1 83 ? -18.211 -4.987 4.970 1.00 83.00 83 SER A C 1
ATOM 622 O O . SER A 1 83 ? -17.366 -5.664 5.550 1.00 83.00 83 SER A O 1
ATOM 624 N N . GLU A 1 84 ? -17.887 -3.951 4.188 1.00 83.56 84 GLU A N 1
ATOM 625 C CA . GLU A 1 84 ? -16.508 -3.599 3.832 1.00 83.56 84 GLU A CA 1
ATOM 626 C C . GLU A 1 84 ? -15.850 -2.640 4.838 1.00 83.56 84 GLU A C 1
ATOM 628 O O . GLU A 1 84 ? -14.689 -2.823 5.200 1.00 83.56 84 GLU A O 1
ATOM 633 N N . VAL A 1 85 ? -16.573 -1.609 5.294 1.00 84.31 85 VAL A N 1
ATOM 634 C CA . VAL A 1 85 ? -16.029 -0.545 6.165 1.00 84.31 85 VAL A CA 1
ATOM 635 C C . VAL A 1 85 ? -16.333 -0.798 7.645 1.00 84.31 85 VAL A C 1
ATOM 637 O O . VAL A 1 85 ? -15.584 -0.355 8.520 1.00 84.31 85 VAL A O 1
ATOM 640 N N . GLY A 1 86 ? -17.412 -1.525 7.937 1.00 80.12 86 GLY A N 1
ATOM 641 C CA . GLY A 1 86 ? -17.936 -1.719 9.285 1.00 80.12 86 GLY A CA 1
ATOM 642 C C . GLY A 1 86 ? -18.845 -0.580 9.759 1.00 80.12 86 GLY A C 1
ATOM 643 O O . GLY A 1 86 ? -18.887 0.515 9.196 1.00 80.12 86 GLY A O 1
ATOM 644 N N . GLU A 1 87 ? -19.598 -0.839 10.830 1.00 82.75 87 GLU A N 1
ATOM 645 C CA . GLU A 1 87 ? -20.429 0.180 11.476 1.00 82.75 87 GLU A CA 1
ATOM 646 C C . GLU A 1 87 ? -19.573 1.164 12.295 1.00 82.75 87 GLU A C 1
ATOM 648 O O . GLU A 1 87 ? -18.725 0.753 13.089 1.00 82.75 87 GLU A O 1
ATOM 653 N N . GLY A 1 88 ? -19.838 2.469 12.172 1.00 75.44 88 GLY A N 1
ATOM 654 C CA . GLY A 1 88 ? -19.160 3.511 12.953 1.00 75.44 88 GLY A CA 1
ATOM 655 C C . GLY A 1 88 ? -18.643 4.683 12.115 1.00 75.44 88 GLY A C 1
ATOM 656 O O . GLY A 1 88 ? -18.862 4.756 10.911 1.00 75.44 88 GLY A O 1
ATOM 657 N N . ARG A 1 89 ? -17.987 5.656 12.772 1.00 74.88 89 ARG A N 1
ATOM 658 C CA . ARG A 1 89 ? -17.332 6.825 12.131 1.00 74.88 89 ARG A CA 1
ATOM 659 C C . ARG A 1 89 ? -18.216 7.615 11.142 1.00 74.88 89 ARG A C 1
ATOM 661 O O . ARG A 1 89 ? -17.725 8.138 10.151 1.00 74.88 89 ARG A O 1
ATOM 668 N N . GLY A 1 90 ? -19.514 7.724 11.432 1.00 77.81 90 GLY A N 1
ATOM 669 C CA . GLY A 1 90 ? -20.481 8.473 10.615 1.00 77.81 90 GLY A CA 1
ATOM 670 C C . GLY A 1 90 ? -21.383 7.605 9.734 1.00 77.81 90 GLY A C 1
ATOM 671 O O . GLY A 1 90 ? -22.405 8.097 9.269 1.00 77.81 90 GLY A O 1
ATOM 672 N N . ILE A 1 91 ? -21.087 6.311 9.579 1.00 78.38 91 ILE A N 1
ATOM 673 C CA . ILE A 1 91 ? -21.945 5.362 8.861 1.00 78.38 91 ILE A CA 1
ATOM 674 C C . ILE A 1 91 ? -22.930 4.754 9.862 1.00 78.38 91 ILE A C 1
ATOM 676 O O . ILE A 1 91 ? -22.543 3.979 10.741 1.00 78.38 91 ILE A O 1
ATOM 680 N N . LYS A 1 92 ? -24.203 5.150 9.757 1.00 79.69 92 LYS A N 1
ATOM 681 C CA . LYS A 1 92 ? -25.293 4.685 10.622 1.00 79.69 92 LYS A CA 1
ATOM 682 C C . LYS A 1 92 ? -26.354 3.968 9.783 1.00 79.69 92 LYS A C 1
ATOM 684 O O . LYS A 1 92 ? -27.152 4.642 9.132 1.00 79.69 92 LYS A O 1
ATOM 689 N N . PRO A 1 93 ? -26.379 2.629 9.774 1.00 80.12 93 PRO A N 1
ATOM 690 C CA . PRO A 1 93 ? -27.488 1.902 9.176 1.00 80.12 93 PRO A CA 1
ATOM 691 C C . PRO A 1 93 ? -28.799 2.105 9.955 1.00 80.12 93 PRO A C 1
ATOM 693 O O . PRO A 1 93 ? -28.770 2.496 11.129 1.00 80.12 93 PRO A O 1
ATOM 696 N N . PRO A 1 94 ? -29.956 1.799 9.343 1.00 78.69 94 PRO A N 1
ATOM 697 C CA . PRO A 1 94 ? -31.209 1.685 10.085 1.00 78.69 94 PRO A CA 1
ATOM 698 C C . PRO A 1 94 ? -31.049 0.680 11.246 1.00 78.69 94 PRO A C 1
ATOM 700 O O . PRO A 1 94 ? -30.435 -0.378 11.086 1.00 78.69 94 PRO A O 1
ATOM 703 N N . GLY A 1 95 ? -31.527 1.046 12.442 1.00 78.88 95 GLY A N 1
ATOM 704 C CA . GLY A 1 95 ? -31.367 0.251 13.674 1.00 78.88 95 GLY A CA 1
ATOM 705 C C . GLY A 1 95 ? -30.005 0.377 14.382 1.00 78.88 95 GLY A C 1
ATOM 706 O O . GLY A 1 95 ? -29.764 -0.293 15.384 1.00 78.88 95 GLY A O 1
ATOM 707 N N . TYR A 1 96 ? -29.096 1.244 13.911 1.00 75.69 96 TYR A N 1
ATOM 708 C CA . TYR A 1 96 ? -27.788 1.459 14.556 1.00 75.69 96 TYR A CA 1
ATOM 709 C C . TYR A 1 96 ? -27.897 1.968 16.000 1.00 75.69 96 TYR A C 1
ATOM 711 O O . TYR A 1 96 ? -27.052 1.644 16.835 1.00 75.69 96 TYR A O 1
ATOM 719 N N . GLU A 1 97 ? -28.909 2.782 16.305 1.00 74.44 97 GLU A N 1
ATOM 720 C CA . GLU A 1 97 ? -29.086 3.370 17.638 1.00 74.44 97 GLU A CA 1
ATOM 721 C C . GLU A 1 97 ? -29.485 2.322 18.680 1.00 74.44 97 GLU A C 1
ATOM 723 O O . GLU A 1 97 ? -28.965 2.351 19.793 1.00 74.44 97 GLU A O 1
ATOM 728 N N . GLU A 1 98 ? -30.296 1.341 18.284 1.00 78.31 98 GLU A N 1
ATOM 729 C CA . GLU A 1 98 ? -30.703 0.204 19.117 1.00 78.31 98 GLU A CA 1
ATOM 730 C C . GLU A 1 98 ? -29.513 -0.725 19.391 1.00 78.31 98 GLU A C 1
ATOM 732 O O . GLU A 1 98 ? -29.159 -0.941 20.549 1.00 78.31 98 GLU A O 1
ATOM 737 N N . ARG A 1 99 ? -28.775 -1.141 18.348 1.00 78.88 99 ARG A N 1
ATOM 738 C CA . ARG A 1 99 ? -27.544 -1.946 18.509 1.00 78.88 99 ARG A CA 1
ATOM 739 C C . ARG A 1 99 ? -26.467 -1.220 19.311 1.00 78.88 99 ARG A C 1
ATOM 741 O O . ARG A 1 99 ? -25.690 -1.818 20.052 1.00 78.88 99 ARG A O 1
ATOM 748 N N . ARG A 1 100 ? -26.361 0.103 19.156 1.00 76.38 100 ARG A N 1
ATOM 749 C CA . ARG A 1 100 ? -25.446 0.917 19.964 1.00 76.38 100 ARG A CA 1
ATOM 750 C C . ARG A 1 100 ? -25.881 0.947 21.427 1.00 76.38 100 ARG A C 1
ATOM 752 O O . ARG A 1 100 ? -25.004 0.918 22.285 1.00 76.38 100 ARG A O 1
ATOM 759 N N . ARG A 1 101 ? -27.183 1.010 21.704 1.00 76.62 101 ARG A N 1
ATOM 760 C CA . ARG A 1 101 ? -27.733 0.970 23.060 1.00 76.62 101 ARG A CA 1
ATOM 761 C C . ARG A 1 101 ? -27.415 -0.357 23.737 1.00 76.62 101 ARG A C 1
ATOM 763 O O . ARG A 1 101 ? -26.852 -0.322 24.822 1.00 76.62 101 ARG A O 1
ATOM 770 N N . GLU A 1 102 ? -27.656 -1.478 23.061 1.00 80.62 102 GLU A N 1
ATOM 771 C CA . GLU A 1 102 ? -27.292 -2.821 23.541 1.00 80.62 102 GLU A CA 1
ATOM 772 C C . GLU A 1 102 ? -25.792 -2.910 23.857 1.00 80.62 102 GLU A C 1
ATOM 774 O O . GLU A 1 102 ? -25.415 -3.251 24.975 1.00 80.62 102 GLU A O 1
ATOM 779 N N . ARG A 1 103 ? -24.923 -2.470 22.930 1.00 81.56 103 ARG A N 1
ATOM 780 C CA . ARG A 1 103 ? -23.462 -2.446 23.146 1.00 81.56 103 ARG A CA 1
ATOM 781 C C . ARG A 1 103 ? -23.031 -1.558 24.320 1.00 81.56 103 ARG A C 1
ATOM 783 O O . ARG A 1 103 ? -22.036 -1.850 24.976 1.00 81.56 103 ARG A O 1
ATOM 790 N N . ILE A 1 104 ? -23.718 -0.440 24.565 1.00 81.38 104 ILE A N 1
ATOM 791 C CA . ILE A 1 104 ? -23.400 0.468 25.681 1.00 81.38 104 ILE A CA 1
ATOM 792 C C . ILE A 1 104 ? -23.928 -0.087 27.005 1.00 81.38 104 ILE A C 1
ATOM 794 O O . ILE A 1 104 ? -23.226 0.003 28.011 1.00 81.38 104 ILE A O 1
ATOM 798 N N . GLN A 1 105 ? -25.117 -0.682 27.002 1.00 81.62 105 GLN A N 1
ATOM 799 C CA . GLN A 1 105 ? -25.699 -1.339 28.165 1.00 81.62 105 GLN A CA 1
ATOM 800 C C . GLN A 1 105 ? -24.840 -2.530 28.599 1.00 81.62 105 GLN A C 1
ATOM 802 O O . GLN A 1 105 ? -24.499 -2.629 29.772 1.00 81.62 105 GLN A O 1
ATOM 807 N N . GLU A 1 106 ? -24.400 -3.369 27.661 1.00 79.94 106 GLU A N 1
ATOM 808 C CA . GLU A 1 106 ? -23.507 -4.499 27.937 1.00 79.94 106 GLU A CA 1
ATOM 809 C C . GLU A 1 106 ? -22.140 -4.037 28.467 1.00 79.94 106 GLU A C 1
ATOM 811 O O . GLU A 1 106 ? -21.613 -4.596 29.426 1.00 79.94 106 GLU A O 1
ATOM 816 N N . LYS A 1 107 ? -21.564 -2.981 27.878 1.00 82.81 107 LYS A N 1
ATOM 817 C CA . LYS A 1 107 ? -20.209 -2.530 28.224 1.00 82.81 107 LYS A CA 1
ATOM 818 C C . LYS A 1 107 ? -20.135 -1.662 29.484 1.00 82.81 107 LYS A C 1
ATOM 820 O O . LYS A 1 107 ? -19.105 -1.664 30.155 1.00 82.81 107 LYS A O 1
ATOM 825 N N . TYR A 1 108 ? -21.174 -0.881 29.771 1.00 76.44 108 TYR A N 1
ATOM 826 C CA . TYR A 1 108 ? -21.150 0.158 30.810 1.00 76.44 108 TYR A CA 1
ATOM 827 C C . TYR A 1 108 ? -22.333 0.102 31.785 1.00 76.44 108 TYR A C 1
ATOM 829 O O . TYR A 1 108 ? -22.364 0.891 32.725 1.00 76.44 108 TYR A O 1
ATOM 837 N N . GLY A 1 109 ? -23.309 -0.790 31.584 1.00 76.88 109 GLY A N 1
ATOM 838 C CA . GLY A 1 109 ? -24.468 -0.940 32.472 1.00 76.88 109 GLY A CA 1
ATOM 839 C C . GLY A 1 109 ? -25.432 0.253 32.478 1.00 76.88 109 GLY A C 1
ATOM 840 O O . GLY A 1 109 ? -26.280 0.340 33.359 1.00 76.88 109 GLY A O 1
ATOM 841 N N . PHE A 1 110 ? -25.300 1.189 31.532 1.00 74.00 110 PHE A N 1
ATOM 842 C CA . PHE A 1 110 ? -26.113 2.404 31.472 1.00 74.00 110 PHE A CA 1
ATOM 843 C C . PHE A 1 110 ? -27.201 2.294 30.399 1.00 74.00 110 PHE A C 1
ATOM 845 O O . PHE A 1 110 ? -26.906 2.077 29.221 1.00 74.00 110 PHE A O 1
ATOM 852 N N . GLU A 1 111 ? -28.460 2.503 30.785 1.00 68.44 111 GLU A N 1
ATOM 853 C CA . GLU A 1 111 ? -29.589 2.544 29.857 1.00 68.44 111 GLU A CA 1
ATOM 854 C C . GLU A 1 111 ? -29.766 3.952 29.279 1.00 68.44 111 GLU A C 1
ATOM 856 O O . GLU A 1 111 ? -30.195 4.888 29.950 1.00 68.44 111 GLU A O 1
ATOM 861 N N . ILE A 1 112 ? -29.458 4.116 27.993 1.00 66.69 112 ILE A N 1
ATOM 862 C CA . ILE A 1 112 ? -29.693 5.383 27.289 1.00 66.69 112 ILE A CA 1
ATOM 863 C C . ILE A 1 112 ? -31.174 5.458 26.908 1.00 66.69 112 ILE A C 1
ATOM 865 O O . ILE A 1 112 ? -31.614 4.674 26.075 1.00 66.69 112 ILE A O 1
ATOM 869 N N . ASN A 1 113 ? -31.958 6.372 27.478 1.00 64.25 113 ASN A N 1
ATOM 870 C CA . ASN A 1 113 ? -33.345 6.582 27.043 1.00 64.25 113 ASN A CA 1
ATOM 871 C C . ASN A 1 113 ? -33.408 7.274 25.669 1.00 64.25 113 ASN A C 1
ATOM 873 O O . ASN A 1 113 ? -32.635 8.206 25.428 1.00 64.25 113 ASN A O 1
ATOM 877 N N . PRO A 1 114 ? -34.323 6.865 24.766 1.00 58.41 114 PRO A N 1
ATOM 878 C CA . PRO A 1 114 ? -34.492 7.536 23.487 1.00 58.41 114 PRO A CA 1
ATOM 879 C C . PRO A 1 114 ? -35.090 8.921 23.734 1.00 58.41 114 PRO A C 1
ATOM 881 O O . PRO A 1 114 ? -36.261 9.060 24.087 1.00 58.41 114 PRO A O 1
ATOM 884 N N . VAL A 1 115 ? -34.290 9.967 23.541 1.00 55.06 115 VAL A N 1
ATOM 885 C CA . VAL A 1 115 ? -34.838 11.317 23.421 1.00 55.06 115 VAL A CA 1
ATOM 886 C C . VAL A 1 115 ? -35.557 11.369 22.077 1.00 55.06 115 VAL A C 1
ATOM 888 O O . VAL A 1 115 ? -34.921 11.375 21.024 1.00 55.06 115 VAL A O 1
ATOM 891 N N . LYS A 1 116 ? -36.894 11.361 22.109 1.00 46.91 116 LYS A N 1
ATOM 892 C CA . LYS A 1 116 ? -37.731 11.644 20.941 1.00 46.91 116 LYS A CA 1
ATOM 893 C C . LYS A 1 116 ? -37.377 13.043 20.435 1.00 46.91 116 LYS A C 1
ATOM 895 O O . LYS A 1 116 ? -37.792 14.036 21.019 1.00 46.91 116 LYS A O 1
ATOM 900 N N . ALA A 1 117 ? -36.634 13.134 19.338 1.00 50.16 117 ALA A N 1
ATOM 901 C CA . ALA A 1 117 ? -36.486 14.373 18.582 1.00 50.16 117 ALA A CA 1
ATOM 902 C C . ALA A 1 117 ? -37.742 14.606 17.720 1.00 50.16 117 ALA A C 1
ATOM 904 O O . ALA A 1 117 ? -37.690 14.631 16.498 1.00 50.16 117 ALA A O 1
ATOM 905 N N . THR A 1 118 ? -38.897 14.720 18.367 1.00 45.81 118 THR A N 1
ATOM 906 C CA . THR A 1 118 ? -40.083 15.375 17.811 1.00 45.81 118 THR A CA 1
ATOM 907 C C . THR A 1 118 ? -40.564 16.319 18.895 1.00 45.81 118 THR A C 1
ATOM 909 O O . THR A 1 118 ? -41.145 15.904 19.892 1.00 45.81 118 THR A O 1
ATOM 912 N N . VAL A 1 119 ? -40.219 17.596 18.742 1.00 47.53 119 VAL A N 1
ATOM 913 C CA . VAL A 1 119 ? -40.810 18.658 19.549 1.00 47.53 119 VAL A CA 1
ATOM 914 C C . VAL A 1 119 ? -42.239 18.819 19.038 1.00 47.53 119 VAL A C 1
ATOM 916 O O . VAL A 1 119 ? -42.447 19.240 17.900 1.00 47.53 119 VAL A O 1
ATOM 919 N N . GLU A 1 120 ? -43.223 18.438 19.849 1.00 44.12 120 GLU A N 1
ATOM 920 C CA . GLU A 1 120 ? -44.606 18.882 19.680 1.00 44.12 120 GLU A CA 1
ATOM 921 C C . GLU A 1 120 ? -44.625 20.410 19.827 1.00 44.12 120 GLU A C 1
ATOM 923 O O . GLU A 1 120 ? -44.628 20.932 20.938 1.00 44.12 120 GLU A O 1
ATOM 928 N N . GLY A 1 121 ? -44.558 21.140 18.711 1.00 50.78 121 GLY A N 1
ATOM 929 C CA . GLY A 1 121 ? -44.693 22.598 18.731 1.00 50.78 121 GLY A CA 1
ATOM 930 C C . GLY A 1 121 ? -43.842 23.343 17.710 1.00 50.78 121 GLY A C 1
ATOM 931 O O . GLY A 1 121 ? -42.976 24.121 18.088 1.00 50.78 121 GLY A O 1
ATOM 932 N N . SER A 1 122 ? -44.107 23.135 16.422 1.00 39.62 122 SER A N 1
ATOM 933 C CA . SER A 1 122 ? -43.889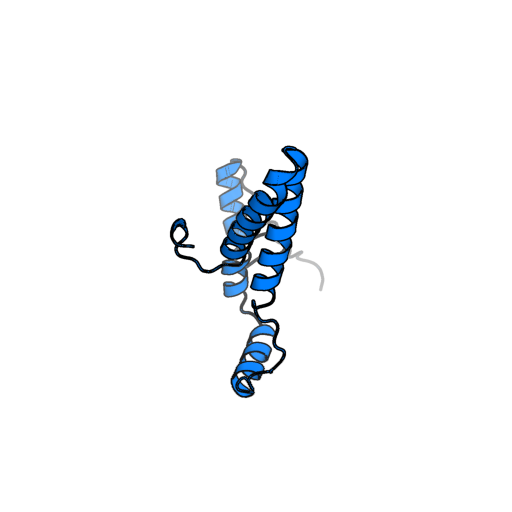 24.153 15.384 1.00 39.62 122 SER A CA 1
ATOM 934 C C . SER A 1 122 ? -44.772 23.794 14.191 1.00 39.62 122 SER A C 1
ATOM 936 O O . SER A 1 122 ? -44.332 23.103 13.273 1.00 39.62 122 SER A O 1
ATOM 938 N N . GLN A 1 123 ? -46.043 24.201 14.264 1.00 40.53 123 GLN A N 1
ATOM 939 C CA . GLN A 1 123 ? -46.812 24.507 13.056 1.00 40.53 123 GLN A CA 1
ATOM 940 C C . GLN A 1 123 ? -46.337 25.845 12.495 1.00 40.53 123 GLN A C 1
ATOM 942 O O . GLN A 1 123 ? -45.940 26.699 13.321 1.00 40.53 123 GLN A O 1
#

InterPro domains:
  IPR059550 NADH-ubiquinone oxidoreductase 21.3 kDa subunit, C-terminal domain [PF28358] (75-109)

Sequence (123 aa):
MNLREKDDAFAAALGGFAAGAVLGLPSKRMPVVFALGGFVGSVQGLFKLAGGRLDSFKAEDDEFARKETIRRTTRVPVEQTISEVGEGRGIKPPGYEERRRERIQEKYGFEINPVKATVEGSQ

pLDDT: mean 80.87, std 12.89, range [39.62, 96.12]

Organism: Beauveria bassiana (NCBI:txid176275)

Foldseek 3Di:
DVVVPDDALQVQLQVQLVVQLVVQVVVVDPVNSNVRSNVRSVVRSVCVVVPVDPDDPDPPDPPVVVVVVVVCVVDDDLVVVCVPVNDDPPSADVCNVVVVQVVCCVVPVDHDDDPPPPPPDDD